Protein AF-A0A8J2XEX3-F1 (afdb_monomer_lite)

pLDDT: mean 78.88, std 12.47, range [38.88, 89.44]

Structure (mmCIF, N/CA/C/O backbone):
data_AF-A0A8J2XEX3-F1
#
_entry.id   AF-A0A8J2XEX3-F1
#
loop_
_atom_site.group_PDB
_atom_site.id
_atom_site.type_symbol
_atom_site.label_atom_id
_atom_site.label_alt_id
_atom_site.label_comp_id
_atom_site.label_asym_id
_atom_site.label_entity_id
_atom_site.label_seq_id
_atom_site.pdbx_PDB_ins_code
_atom_site.Cartn_x
_atom_site.Cartn_y
_atom_site.Cartn_z
_atom_site.occupancy
_atom_site.B_iso_or_equiv
_atom_site.auth_seq_id
_atom_site.auth_comp_id
_atom_site.auth_asym_id
_atom_site.auth_atom_id
_atom_site.pdbx_PDB_model_num
ATOM 1 N N . MET A 1 1 ? 2.980 21.327 10.033 1.00 54.44 1 MET A N 1
ATOM 2 C CA . MET A 1 1 ? 2.704 19.981 10.569 1.00 54.44 1 MET A CA 1
ATOM 3 C C . MET A 1 1 ? 4.026 19.317 10.860 1.00 54.44 1 MET A C 1
ATOM 5 O O . MET A 1 1 ? 4.862 19.250 9.963 1.00 54.44 1 MET A O 1
ATOM 9 N N . ASP A 1 2 ? 4.236 18.918 12.108 1.00 65.31 2 ASP A N 1
ATOM 10 C CA . ASP A 1 2 ? 5.428 18.178 12.502 1.00 65.31 2 ASP A CA 1
ATOM 11 C C . ASP A 1 2 ? 5.394 16.784 11.851 1.00 65.31 2 ASP A C 1
ATOM 13 O O . ASP A 1 2 ? 4.358 16.116 11.861 1.00 65.31 2 ASP A O 1
ATOM 17 N N . LYS A 1 3 ? 6.496 16.349 11.230 1.00 61.06 3 LYS A N 1
ATOM 18 C CA . LYS A 1 3 ? 6.551 15.069 10.492 1.00 61.06 3 LYS A CA 1
ATOM 19 C C . LYS A 1 3 ? 6.309 13.869 11.409 1.00 61.06 3 LYS A C 1
ATOM 21 O O . LYS A 1 3 ? 5.835 12.836 10.947 1.00 61.06 3 LYS A O 1
ATOM 26 N N . MET A 1 4 ? 6.634 14.020 12.691 1.00 63.06 4 MET A N 1
ATOM 27 C CA . MET A 1 4 ? 6.424 13.003 13.719 1.00 63.06 4 MET A CA 1
ATOM 28 C C . MET A 1 4 ? 4.933 12.782 14.009 1.00 63.06 4 MET A C 1
ATOM 30 O O . MET A 1 4 ? 4.499 11.643 14.143 1.00 63.06 4 MET A O 1
ATOM 34 N N . GLN A 1 5 ? 4.139 13.854 13.990 1.00 68.31 5 GLN A N 1
ATOM 35 C CA . GLN A 1 5 ? 2.706 13.811 14.282 1.00 68.31 5 GLN A CA 1
ATOM 36 C C . GLN A 1 5 ? 1.918 13.038 13.207 1.00 68.31 5 GLN A C 1
ATOM 38 O O . GLN A 1 5 ? 1.079 12.203 13.532 1.00 68.31 5 GLN A O 1
ATOM 43 N N . GLY A 1 6 ? 2.260 13.221 11.926 1.00 73.81 6 GLY A N 1
ATOM 44 C CA . GLY A 1 6 ? 1.593 12.509 10.827 1.00 73.81 6 GLY A CA 1
ATOM 45 C C . GLY A 1 6 ? 1.856 10.996 10.801 1.00 73.81 6 GLY A C 1
ATOM 46 O O . GLY A 1 6 ? 1.008 10.228 10.349 1.00 73.81 6 GLY A O 1
ATOM 47 N N . LEU A 1 7 ? 3.009 10.540 11.306 1.00 76.56 7 LEU A N 1
ATOM 48 C CA . LEU A 1 7 ? 3.318 9.108 11.394 1.00 76.56 7 LEU A CA 1
ATOM 49 C C . LEU A 1 7 ? 2.478 8.416 12.479 1.00 76.56 7 LEU A C 1
ATOM 51 O O . LEU A 1 7 ? 1.979 7.311 12.270 1.00 76.56 7 LEU A O 1
ATOM 55 N N . GLU A 1 8 ? 2.303 9.067 13.629 1.00 81.00 8 GLU A N 1
ATOM 56 C CA . GLU A 1 8 ? 1.486 8.546 14.729 1.00 81.00 8 GLU A CA 1
ATOM 57 C C . GLU A 1 8 ? 0.002 8.462 14.353 1.00 81.00 8 GLU A C 1
ATOM 59 O O . GLU A 1 8 ? -0.658 7.466 14.657 1.00 81.00 8 GLU A O 1
ATOM 64 N N . GLU A 1 9 ? -0.515 9.471 13.652 1.00 80.25 9 GLU A N 1
ATOM 65 C CA . GLU A 1 9 ? -1.883 9.487 13.120 1.00 80.25 9 GLU A CA 1
ATOM 66 C C . GLU A 1 9 ? -2.111 8.350 12.117 1.00 80.25 9 GLU A C 1
ATOM 68 O O . GLU A 1 9 ? -3.110 7.635 12.208 1.00 80.25 9 GLU A O 1
ATOM 73 N N . MET A 1 10 ? -1.144 8.103 11.229 1.00 77.31 10 MET A N 1
ATOM 74 C CA . MET A 1 10 ? -1.194 6.980 10.292 1.00 77.31 10 MET A CA 1
ATOM 75 C C . MET A 1 10 ? -1.247 5.631 11.023 1.00 77.31 10 MET A C 1
ATOM 77 O O . MET A 1 10 ? -2.068 4.780 10.683 1.00 77.31 10 MET A O 1
ATOM 81 N N . PHE A 1 11 ? -0.412 5.422 12.047 1.00 82.31 11 PHE A N 1
ATOM 82 C CA . PHE A 1 11 ? -0.456 4.181 12.826 1.00 82.31 11 PHE A CA 1
ATOM 83 C C . PHE A 1 11 ? -1.771 4.011 13.585 1.00 82.31 11 PHE A C 1
ATOM 85 O O . PHE A 1 11 ? -2.289 2.896 13.658 1.00 82.31 11 PHE A O 1
ATOM 92 N N . ARG A 1 12 ? -2.342 5.095 14.121 1.00 84.25 12 ARG A N 1
ATOM 93 C CA . ARG A 1 12 ? -3.670 5.052 14.748 1.00 84.25 12 ARG A CA 1
ATOM 94 C C . ARG A 1 12 ? -4.745 4.630 13.753 1.00 84.25 12 ARG A C 1
ATOM 96 O O . ARG A 1 12 ? -5.494 3.713 14.071 1.00 84.25 12 ARG A O 1
ATOM 103 N N . ALA A 1 13 ? -4.772 5.229 12.565 1.00 81.75 13 ALA A N 1
ATOM 104 C CA . ALA A 1 13 ? -5.748 4.892 11.533 1.00 81.75 13 ALA A CA 1
ATOM 105 C C . ALA A 1 13 ? -5.623 3.426 11.087 1.00 81.75 13 ALA A C 1
ATOM 107 O O . ALA A 1 13 ? -6.623 2.724 10.994 1.00 81.75 13 ALA A O 1
ATOM 108 N N . ILE A 1 14 ? -4.395 2.920 10.910 1.00 83.06 14 ILE A N 1
ATOM 109 C CA . ILE A 1 14 ? -4.153 1.506 10.576 1.00 83.06 14 ILE A CA 1
ATOM 110 C C . ILE A 1 14 ? -4.694 0.570 11.664 1.00 83.06 14 ILE A C 1
ATOM 112 O O . ILE A 1 14 ? -5.328 -0.434 11.350 1.00 83.06 14 ILE A O 1
ATOM 116 N N . ASN A 1 15 ? -4.478 0.899 12.938 1.00 85.94 15 ASN A N 1
ATOM 117 C CA . ASN A 1 15 ? -4.954 0.082 14.058 1.00 85.94 15 ASN A CA 1
ATOM 118 C C . ASN A 1 15 ? -6.482 0.106 14.227 1.00 85.94 15 ASN A C 1
ATOM 120 O O . ASN A 1 15 ? -7.023 -0.740 14.935 1.00 85.94 15 ASN A O 1
ATOM 124 N N . GLN A 1 16 ? -7.166 1.073 13.616 1.00 87.62 16 GLN A N 1
ATOM 125 C CA . GLN A 1 16 ? -8.623 1.199 13.644 1.00 87.62 16 GLN A CA 1
ATOM 126 C C . GLN A 1 16 ? -9.312 0.484 12.478 1.00 87.62 16 GLN A C 1
ATOM 128 O O . GLN A 1 16 ? -10.534 0.348 12.500 1.00 87.62 16 GLN A O 1
ATOM 133 N N . LEU A 1 17 ? -8.554 0.006 11.486 1.00 86.31 17 LEU A N 1
ATOM 134 C CA . LEU A 1 17 ? -9.112 -0.728 10.357 1.00 86.31 17 LEU A CA 1
ATOM 135 C C . LEU A 1 17 ? -9.802 -2.008 10.831 1.00 86.31 17 LEU A C 1
ATOM 137 O O . LEU A 1 17 ? -9.245 -2.807 11.589 1.00 86.31 17 LEU A O 1
ATOM 141 N N . SER A 1 18 ? -10.994 -2.251 10.303 1.00 88.88 18 SER A N 1
ATOM 142 C CA . SER A 1 18 ? -11.629 -3.558 10.391 1.00 88.88 18 SER A CA 1
ATOM 143 C C . SER A 1 18 ? -10.822 -4.609 9.624 1.00 88.88 18 SER A C 1
ATOM 145 O O . SER A 1 18 ? -10.060 -4.312 8.699 1.00 88.88 18 SER A O 1
ATOM 147 N N . GLU A 1 19 ? -11.047 -5.883 9.947 1.00 89.00 19 GLU A N 1
ATOM 148 C CA . GLU A 1 19 ? -10.425 -6.998 9.223 1.00 89.00 19 GLU A CA 1
ATOM 149 C C . GLU A 1 19 ? -10.729 -6.947 7.712 1.00 89.00 19 GLU A C 1
ATOM 151 O O . GLU A 1 19 ? -9.868 -7.247 6.882 1.00 89.00 19 GLU A O 1
ATOM 156 N N . GLY A 1 20 ? -11.942 -6.522 7.340 1.00 87.81 20 GLY A N 1
ATOM 157 C CA . GLY A 1 20 ? -12.351 -6.367 5.944 1.00 87.81 20 GLY A CA 1
ATOM 158 C C . GLY A 1 20 ? -11.550 -5.293 5.208 1.00 87.81 20 GLY A C 1
ATOM 159 O O . GLY A 1 20 ? -11.086 -5.532 4.090 1.00 87.81 20 GLY A O 1
ATOM 160 N N . GLU A 1 21 ? -11.338 -4.142 5.844 1.00 86.12 21 GLU A N 1
ATOM 161 C CA . GLU A 1 21 ? -10.558 -3.032 5.287 1.00 86.12 21 GLU A CA 1
ATOM 162 C C . GLU A 1 21 ? -9.073 -3.385 5.196 1.00 86.12 21 GLU A C 1
ATOM 164 O O . GLU A 1 21 ? -8.462 -3.208 4.139 1.00 86.12 21 GLU A O 1
ATOM 169 N N . ALA A 1 22 ? -8.511 -3.993 6.244 1.00 87.00 22 ALA A N 1
ATOM 170 C CA . ALA A 1 22 ? -7.141 -4.498 6.232 1.00 87.00 22 ALA A CA 1
ATOM 171 C C . ALA A 1 22 ? -6.928 -5.521 5.101 1.00 87.00 22 ALA A C 1
ATOM 173 O O . ALA A 1 22 ? -5.947 -5.452 4.356 1.00 87.00 22 ALA A O 1
ATOM 174 N N . LYS A 1 23 ? -7.886 -6.436 4.900 1.00 88.00 23 LYS A N 1
ATOM 175 C CA . LYS A 1 23 ? -7.861 -7.414 3.803 1.00 88.00 23 LYS A C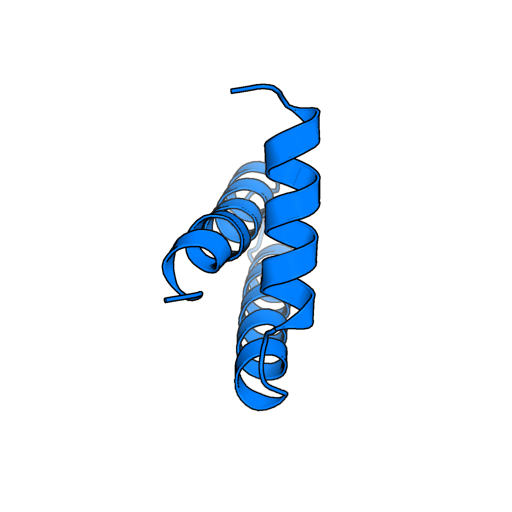A 1
ATOM 176 C C . LYS A 1 23 ? -7.974 -6.754 2.428 1.00 88.00 23 LYS A C 1
ATOM 178 O O . LYS A 1 23 ? -7.337 -7.224 1.484 1.00 88.00 23 LYS A O 1
ATOM 183 N N . ALA A 1 24 ? -8.773 -5.699 2.283 1.00 87.44 24 ALA A N 1
ATOM 184 C CA . ALA A 1 24 ? -8.893 -4.950 1.033 1.00 87.44 24 ALA A CA 1
ATOM 185 C C . ALA A 1 24 ? -7.587 -4.219 0.682 1.00 87.44 24 ALA A C 1
ATOM 187 O O . ALA A 1 24 ? -7.108 -4.343 -0.447 1.00 87.44 24 ALA A O 1
ATOM 188 N N . ILE A 1 25 ? -6.964 -3.550 1.656 1.00 88.25 25 ILE A N 1
ATOM 189 C CA . ILE A 1 25 ? -5.653 -2.902 1.501 1.00 88.25 25 ILE A CA 1
ATOM 190 C C . ILE A 1 25 ? -4.596 -3.932 1.101 1.00 88.25 25 ILE A C 1
ATOM 192 O O . ILE A 1 25 ? -3.860 -3.721 0.138 1.00 88.25 25 ILE A O 1
ATOM 196 N N . LEU A 1 26 ? -4.564 -5.084 1.775 1.00 88.25 26 LEU A N 1
ATOM 197 C CA . LEU A 1 26 ? -3.624 -6.153 1.452 1.00 88.25 26 LEU A CA 1
ATOM 198 C C . LEU A 1 26 ? -3.782 -6.632 0.000 1.00 88.25 26 LEU A C 1
ATOM 200 O O . LEU A 1 26 ? -2.788 -6.789 -0.706 1.00 88.25 26 LEU A O 1
ATOM 204 N N . LYS A 1 27 ? -5.021 -6.814 -0.475 1.00 88.50 27 LYS A N 1
ATOM 205 C CA . LYS A 1 27 ? -5.296 -7.187 -1.874 1.00 88.50 27 LYS A CA 1
ATOM 206 C C . LYS A 1 27 ? -4.792 -6.143 -2.870 1.00 88.50 27 LYS A C 1
ATOM 208 O O . LYS A 1 27 ? -4.240 -6.532 -3.895 1.00 88.50 27 LYS A O 1
ATOM 213 N N . LEU A 1 28 ? -4.968 -4.851 -2.581 1.00 87.62 28 LEU A N 1
ATOM 214 C CA . LEU A 1 28 ? -4.474 -3.770 -3.441 1.00 87.62 28 LEU A CA 1
ATOM 215 C C . LEU A 1 28 ? -2.947 -3.810 -3.554 1.00 87.62 28 LEU A C 1
ATOM 217 O O . LEU A 1 28 ? -2.421 -3.804 -4.664 1.00 87.62 28 LEU A O 1
ATOM 221 N N . LEU A 1 29 ? -2.246 -3.944 -2.423 1.00 89.44 29 LEU A N 1
ATOM 222 C CA . LEU A 1 29 ? -0.783 -4.035 -2.394 1.00 89.44 29 LEU A CA 1
ATOM 223 C C . LEU A 1 29 ? -0.268 -5.249 -3.181 1.00 89.44 29 LEU A C 1
ATOM 225 O O . LEU A 1 29 ? 0.640 -5.113 -4.001 1.00 89.44 29 LEU A O 1
ATOM 229 N N . TYR A 1 30 ? -0.873 -6.424 -2.982 1.00 88.81 30 TYR A N 1
ATOM 230 C CA . TYR A 1 30 ? -0.520 -7.624 -3.749 1.00 88.81 30 TYR A CA 1
ATOM 231 C C . TYR A 1 30 ? -0.796 -7.466 -5.245 1.00 88.81 30 TYR A C 1
ATOM 233 O O . TYR A 1 30 ? 0.008 -7.921 -6.055 1.00 88.81 30 TYR A O 1
ATOM 241 N N . GLY A 1 31 ? -1.898 -6.811 -5.619 1.00 88.00 31 GLY A N 1
ATOM 242 C CA . GLY A 1 31 ? -2.221 -6.511 -7.011 1.00 88.00 31 GLY A CA 1
ATOM 243 C C . GLY A 1 31 ? -1.139 -5.667 -7.678 1.00 88.00 31 GLY A C 1
ATOM 244 O O . GLY A 1 31 ? -0.620 -6.064 -8.718 1.00 88.00 31 GLY A O 1
ATOM 245 N N . SER A 1 32 ? -0.736 -4.556 -7.054 1.00 87.38 32 SER A N 1
ATOM 246 C CA . SER A 1 32 ? 0.327 -3.687 -7.578 1.00 87.38 32 SER A CA 1
ATOM 247 C C . SER A 1 32 ? 1.670 -4.415 -7.691 1.00 87.38 32 SER A C 1
ATOM 249 O O . SER A 1 32 ? 2.343 -4.309 -8.715 1.00 87.38 32 SER A O 1
ATOM 251 N N . LEU A 1 33 ? 2.046 -5.214 -6.686 1.00 89.06 33 LEU A N 1
ATOM 252 C CA . LEU A 1 33 ? 3.275 -6.017 -6.723 1.00 89.06 33 LEU A CA 1
ATOM 253 C C . LEU A 1 33 ? 3.251 -7.071 -7.834 1.00 89.06 33 LEU A C 1
ATOM 255 O O . LEU A 1 33 ? 4.247 -7.256 -8.531 1.00 89.06 33 LEU A O 1
ATOM 259 N N . ASN A 1 34 ? 2.119 -7.748 -8.019 1.00 88.88 34 ASN A N 1
ATOM 260 C CA . ASN A 1 34 ? 1.966 -8.742 -9.073 1.00 88.88 34 ASN A CA 1
ATOM 261 C C . ASN A 1 34 ? 2.028 -8.096 -10.463 1.00 88.88 34 ASN A C 1
ATOM 263 O O . ASN A 1 34 ? 2.697 -8.620 -11.348 1.00 88.88 34 ASN A O 1
ATOM 267 N N . THR A 1 35 ? 1.388 -6.939 -10.645 1.00 85.75 35 THR A N 1
ATOM 268 C CA . THR A 1 35 ? 1.471 -6.158 -11.888 1.00 85.75 35 THR A CA 1
ATOM 269 C C . THR A 1 35 ? 2.908 -5.745 -12.193 1.00 85.75 35 THR A C 1
ATOM 271 O O . THR A 1 35 ? 3.334 -5.853 -13.336 1.00 85.75 35 THR A O 1
ATOM 274 N N . TYR A 1 36 ? 3.689 -5.351 -11.183 1.00 87.94 36 TYR A N 1
ATOM 275 C CA . TYR A 1 36 ? 5.119 -5.072 -11.347 1.00 87.94 36 TYR A CA 1
ATOM 276 C C . TYR A 1 36 ? 5.919 -6.302 -11.760 1.00 87.94 36 TYR A C 1
ATOM 278 O O . TYR A 1 36 ? 6.656 -6.259 -12.742 1.00 87.94 36 TYR A O 1
ATOM 286 N N . ALA A 1 37 ? 5.736 -7.416 -11.053 1.00 86.94 37 ALA A N 1
ATOM 287 C CA . ALA A 1 37 ? 6.450 -8.653 -11.344 1.00 86.94 37 ALA A CA 1
ATOM 288 C C . ALA A 1 37 ? 6.116 -9.220 -12.738 1.00 86.94 37 ALA A C 1
ATOM 290 O O . ALA A 1 37 ? 6.982 -9.808 -13.381 1.00 86.94 37 ALA A O 1
ATOM 291 N N . ALA A 1 38 ? 4.876 -9.042 -13.205 1.00 87.75 38 ALA A N 1
ATOM 292 C CA . ALA A 1 38 ? 4.393 -9.566 -14.481 1.00 87.75 38 ALA A CA 1
ATOM 293 C C . ALA A 1 38 ? 4.496 -8.572 -15.655 1.00 87.75 38 ALA A C 1
ATOM 295 O O . ALA A 1 38 ? 4.373 -8.976 -16.809 1.00 87.75 38 ALA A O 1
ATOM 296 N N . GLY A 1 39 ? 4.694 -7.279 -15.387 1.00 73.50 39 GLY A N 1
ATOM 297 C CA . GLY A 1 39 ? 4.443 -6.187 -16.333 1.00 73.50 39 GLY A CA 1
ATOM 298 C C . GLY A 1 39 ? 5.475 -5.971 -17.442 1.00 73.50 39 GLY A C 1
ATOM 299 O O . GLY A 1 39 ? 5.454 -4.908 -18.048 1.00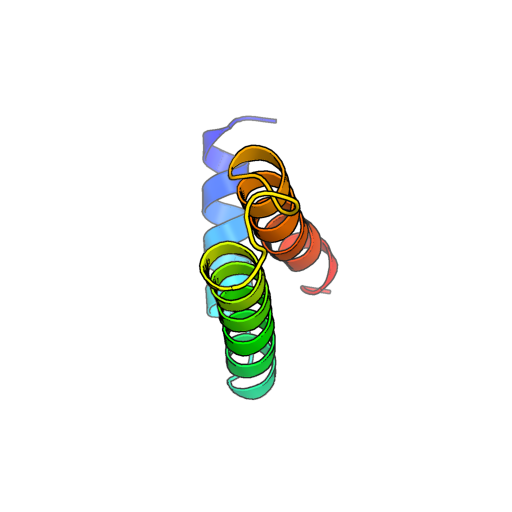 73.50 39 GLY A O 1
ATOM 300 N N . ASN A 1 40 ? 6.394 -6.908 -17.709 1.00 69.75 40 ASN A N 1
ATOM 301 C CA . ASN A 1 40 ? 7.417 -6.817 -18.772 1.00 69.75 40 ASN A CA 1
ATOM 302 C C . ASN A 1 40 ? 8.183 -5.468 -18.849 1.00 69.75 40 ASN A C 1
ATOM 304 O O . ASN A 1 40 ? 8.690 -5.103 -19.907 1.00 69.75 40 ASN A O 1
ATOM 308 N N . GLY A 1 41 ? 8.288 -4.727 -17.739 1.00 68.31 41 GLY A N 1
ATOM 309 C CA . GLY A 1 41 ? 8.946 -3.416 -17.673 1.00 68.31 41 GLY A CA 1
ATOM 310 C C . GLY A 1 41 ? 8.063 -2.195 -17.978 1.00 68.31 41 GLY A C 1
ATOM 311 O O . GLY A 1 41 ? 8.552 -1.075 -17.857 1.00 68.31 41 GLY A O 1
ATOM 312 N N . GLU A 1 42 ? 6.781 -2.366 -18.319 1.00 76.75 42 GLU A N 1
ATOM 313 C CA . GLU A 1 42 ? 5.842 -1.248 -18.535 1.00 76.75 42 GLU A CA 1
ATOM 314 C C . GLU A 1 42 ? 5.380 -0.601 -17.223 1.00 76.75 42 GLU A C 1
ATOM 316 O O . GLU A 1 42 ? 5.091 0.594 -17.173 1.00 76.75 42 GLU A O 1
ATOM 321 N N . TYR A 1 43 ? 5.339 -1.380 -16.140 1.00 85.06 43 TYR A N 1
ATOM 322 C CA . TYR A 1 43 ? 5.048 -0.881 -14.802 1.00 85.06 43 TYR A CA 1
ATOM 323 C C . TYR A 1 43 ? 6.355 -0.752 -14.025 1.00 85.06 43 TYR A C 1
ATOM 325 O O . TYR A 1 43 ? 6.997 -1.745 -13.689 1.00 85.06 43 TYR A O 1
ATOM 333 N N . THR A 1 44 ? 6.777 0.488 -13.795 1.00 86.56 44 THR A N 1
ATOM 334 C CA . THR A 1 44 ? 8.074 0.798 -13.184 1.00 86.56 44 THR A CA 1
ATOM 335 C C . THR A 1 44 ? 8.020 0.711 -11.661 1.00 86.56 44 THR A C 1
ATOM 337 O O . THR A 1 44 ? 6.954 0.786 -11.041 1.00 86.56 44 THR A O 1
ATOM 340 N N . SER A 1 45 ? 9.192 0.592 -11.035 1.00 85.56 45 SER A N 1
ATOM 341 C CA . SER A 1 45 ? 9.335 0.644 -9.577 1.00 85.56 45 SER A CA 1
ATOM 342 C C . SER A 1 45 ? 8.819 1.960 -8.995 1.00 85.56 45 SER A C 1
ATOM 344 O O . SER A 1 45 ? 8.231 1.985 -7.917 1.00 85.56 45 SER A O 1
ATOM 346 N N . GLU A 1 46 ? 9.002 3.060 -9.719 1.00 88.44 46 GLU A N 1
ATOM 347 C CA . GLU A 1 46 ? 8.542 4.394 -9.363 1.00 88.44 46 GLU A CA 1
ATOM 348 C C . GLU A 1 46 ? 7.012 4.464 -9.366 1.00 88.44 46 GLU A C 1
ATOM 350 O O . GLU A 1 46 ? 6.429 4.989 -8.413 1.00 88.44 46 GLU A O 1
ATOM 355 N N . GLN A 1 47 ? 6.367 3.894 -10.391 1.00 86.50 47 GLN A N 1
ATOM 356 C CA . GLN A 1 47 ? 4.908 3.772 -10.465 1.00 86.50 47 GLN A CA 1
ATOM 357 C C . GLN A 1 47 ? 4.370 2.950 -9.288 1.00 86.50 47 GLN A C 1
ATOM 359 O O . GLN A 1 47 ? 3.463 3.398 -8.588 1.00 86.50 47 GLN A O 1
ATOM 364 N N . LEU A 1 48 ? 4.984 1.793 -9.014 1.00 88.31 48 LEU A N 1
ATOM 365 C CA . LEU A 1 48 ? 4.629 0.927 -7.889 1.00 88.31 48 LEU A CA 1
ATOM 366 C C . LEU A 1 48 ? 4.710 1.671 -6.550 1.00 88.31 48 LEU A C 1
ATOM 368 O O . LEU A 1 48 ? 3.783 1.609 -5.742 1.00 88.31 48 LEU A O 1
ATOM 372 N N . ILE A 1 49 ? 5.805 2.394 -6.307 1.00 86.56 49 ILE A N 1
ATOM 373 C CA . ILE A 1 49 ? 5.990 3.163 -5.070 1.00 86.56 49 ILE A CA 1
ATOM 374 C C . ILE A 1 49 ? 4.910 4.241 -4.934 1.00 86.56 49 ILE A C 1
ATOM 376 O O . ILE A 1 49 ? 4.414 4.460 -3.827 1.00 86.56 49 ILE A O 1
ATOM 380 N N . GLN A 1 50 ? 4.538 4.917 -6.024 1.00 86.88 50 GLN A N 1
ATOM 381 C CA . GLN A 1 50 ? 3.472 5.920 -5.986 1.00 86.88 50 GLN A CA 1
ATOM 382 C C . GLN A 1 50 ? 2.101 5.304 -5.722 1.00 86.88 50 GLN A C 1
ATOM 384 O O . GLN A 1 50 ? 1.359 5.819 -4.888 1.00 86.88 50 GLN A O 1
ATOM 389 N N . ASP A 1 51 ? 1.781 4.176 -6.348 1.00 85.44 51 ASP A N 1
ATOM 390 C CA . ASP A 1 51 ? 0.500 3.504 -6.136 1.00 85.44 51 ASP A CA 1
ATOM 391 C C . ASP A 1 51 ? 0.361 2.992 -4.701 1.00 85.44 51 ASP A C 1
ATOM 393 O O . ASP A 1 51 ? -0.669 3.217 -4.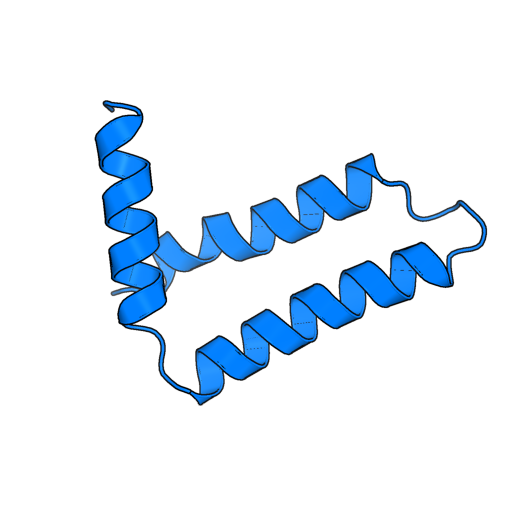065 1.00 85.44 51 ASP A O 1
ATOM 397 N N . ILE A 1 52 ? 1.425 2.408 -4.138 1.00 85.25 52 ILE A N 1
ATOM 398 C CA . ILE A 1 52 ? 1.460 2.010 -2.726 1.00 85.25 52 ILE A CA 1
ATOM 399 C C . ILE A 1 52 ? 1.251 3.232 -1.821 1.00 85.25 52 ILE A C 1
ATOM 401 O O . ILE A 1 52 ? 0.407 3.197 -0.926 1.00 85.25 52 ILE A O 1
ATOM 405 N N . LYS A 1 53 ? 1.967 4.340 -2.059 1.00 82.12 53 LYS A N 1
ATOM 406 C CA . LYS A 1 53 ? 1.791 5.580 -1.281 1.00 82.12 53 LYS A CA 1
ATOM 407 C C . LYS A 1 53 ? 0.360 6.104 -1.355 1.00 82.12 53 LYS A C 1
ATOM 409 O O . LYS A 1 53 ? -0.188 6.487 -0.327 1.00 82.12 53 LYS A O 1
ATOM 414 N N . ASN A 1 54 ? -0.257 6.080 -2.532 1.00 82.88 54 ASN A N 1
ATOM 415 C CA . ASN A 1 54 ? -1.635 6.523 -2.730 1.00 82.88 54 ASN A CA 1
ATOM 416 C C . ASN A 1 54 ? -2.647 5.669 -1.958 1.00 82.88 54 ASN A C 1
ATOM 418 O O . ASN A 1 54 ? -3.667 6.199 -1.522 1.00 82.88 54 ASN A O 1
ATOM 422 N N . VAL A 1 55 ? -2.380 4.373 -1.761 1.00 79.81 55 VAL A N 1
ATOM 423 C CA . VAL A 1 55 ? -3.204 3.524 -0.887 1.00 79.81 55 VAL A CA 1
ATOM 424 C C . VAL A 1 55 ? -3.116 4.013 0.559 1.00 79.81 55 VAL A C 1
ATOM 426 O O . VAL A 1 55 ? -4.150 4.190 1.193 1.00 79.81 55 VAL A O 1
ATOM 429 N N . PHE A 1 56 ? -1.914 4.306 1.061 1.00 73.00 56 PHE A N 1
ATOM 430 C CA . PHE A 1 56 ? -1.720 4.751 2.446 1.00 73.00 56 PHE A CA 1
ATOM 431 C C . PHE A 1 56 ? -2.166 6.196 2.712 1.00 73.00 56 PHE A C 1
ATOM 433 O O . PHE A 1 56 ? -2.685 6.461 3.789 1.00 73.00 56 PHE A O 1
ATOM 440 N N . ILE A 1 57 ? -2.030 7.122 1.755 1.00 71.06 57 ILE A N 1
ATOM 441 C CA . ILE A 1 57 ? -2.501 8.519 1.891 1.00 71.06 57 ILE A CA 1
ATOM 442 C C . ILE A 1 57 ? -4.030 8.598 1.996 1.00 71.06 57 ILE A C 1
ATOM 444 O O . ILE A 1 57 ? -4.549 9.514 2.622 1.00 71.06 57 ILE A O 1
ATOM 448 N N . LYS A 1 58 ? -4.755 7.627 1.431 1.00 65.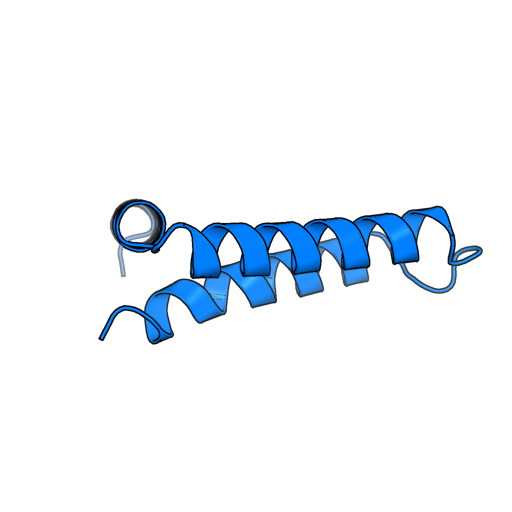19 58 LYS A N 1
ATOM 449 C CA . LYS A 1 58 ? -6.222 7.557 1.514 1.00 65.19 58 LYS A CA 1
ATOM 450 C C . LYS A 1 58 ? -6.742 6.962 2.826 1.00 65.19 58 LYS A C 1
ATOM 452 O O . LYS A 1 58 ? -7.927 7.088 3.109 1.00 65.19 58 LYS A O 1
ATOM 457 N N . ILE A 1 59 ? -5.887 6.315 3.621 1.00 64.88 59 ILE A N 1
ATOM 458 C CA . ILE A 1 59 ? -6.258 5.771 4.939 1.00 64.88 59 ILE A CA 1
ATOM 459 C C . ILE A 1 59 ? -6.617 6.891 5.941 1.00 64.88 59 ILE A C 1
ATOM 461 O O . ILE A 1 59 ? -7.642 6.751 6.602 1.00 64.88 59 ILE A O 1
ATOM 465 N N . PRO A 1 60 ? -5.867 8.012 6.031 1.00 55.88 60 PRO A N 1
ATOM 466 C CA . PRO A 1 60 ? -6.258 9.190 6.809 1.00 55.88 60 PRO A CA 1
ATOM 467 C C . PRO A 1 60 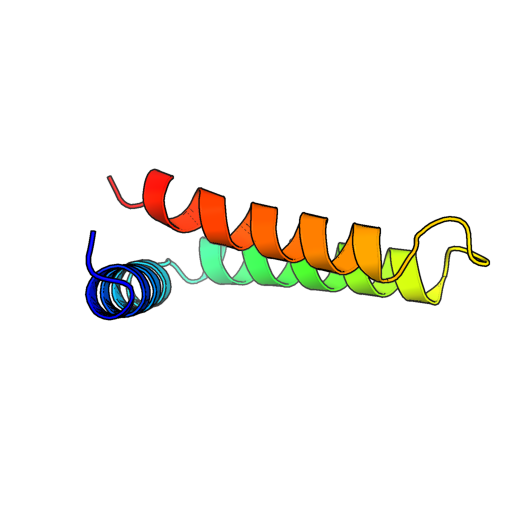? -7.682 9.698 6.545 1.00 55.88 60 PRO A C 1
ATOM 469 O O . PRO A 1 60 ? -8.356 10.108 7.484 1.00 55.88 60 PRO A O 1
ATOM 472 N N . ASP A 1 61 ? -8.156 9.642 5.297 1.00 53.09 61 ASP A N 1
ATOM 473 C CA . ASP A 1 61 ? -9.480 10.162 4.92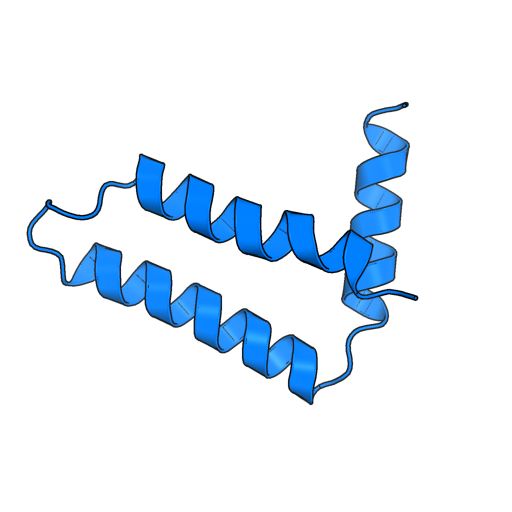2 1.00 53.09 61 ASP A CA 1
ATOM 474 C C . ASP A 1 61 ? -10.633 9.209 5.287 1.00 53.09 61 ASP A C 1
ATOM 476 O O . ASP A 1 61 ? -11.780 9.641 5.413 1.00 53.09 61 ASP A O 1
ATOM 480 N N . ALA A 1 62 ? -10.344 7.917 5.466 1.00 45.12 62 ALA A N 1
ATOM 481 C CA . ALA A 1 62 ? -11.338 6.882 5.750 1.00 45.12 62 ALA A CA 1
ATOM 482 C C . ALA A 1 62 ? -11.650 6.713 7.251 1.00 45.12 62 ALA A C 1
ATOM 484 O O . ALA A 1 62 ? -12.568 5.976 7.595 1.00 45.12 62 ALA A O 1
ATOM 485 N N . ALA A 1 63 ? -10.915 7.387 8.143 1.00 44.12 63 ALA A N 1
ATOM 486 C CA . ALA A 1 63 ? -11.044 7.259 9.599 1.00 44.12 63 ALA A CA 1
ATOM 487 C C . ALA A 1 63 ? -12.060 8.237 10.243 1.00 44.12 63 ALA A C 1
ATOM 489 O O . ALA A 1 63 ? -11.868 8.642 11.391 1.00 44.12 63 ALA A O 1
ATOM 490 N N . ASN A 1 64 ? -13.118 8.624 9.515 1.00 38.88 64 ASN A N 1
ATOM 491 C CA . ASN A 1 64 ? -14.209 9.476 10.019 1.00 38.88 64 ASN A CA 1
ATOM 492 C C . ASN A 1 64 ? -15.485 8.682 10.308 1.00 38.88 64 ASN A C 1
ATOM 494 O O . ASN A 1 64 ? -15.955 7.980 9.385 1.00 38.88 64 ASN A O 1
#

Organism: NCBI:txid1245525

Sequence (64 aa):
MDKMQGLEEMFRAINQLSEGEAKAILKLLYGSLNTYAAGNGEYTSEQLIQDIKNVFIKIPDAAN

Secondary structure (DSSP, 8-state):
--HHHHHHHHHHHHHH--HHHHHHHHHHHHHHHHHHHHSTTSS-HHHHHHHHHHHHHTHHHH--

Foldseek 3Di:
DPPVVVVVLLVVLVVPDDPVRVVVLVVQLVVLVVCVVPVPCPCDPVNSVVSNVVSSVCSSVPSD

Radius of gyration: 13.68 Å; chains: 1; bounding box: 24×30×34 Å